Protein AF-A0AA88KWZ3-F1 (afdb_monomer)

Nearest PDB structures (foldseek):
  8c81-assembly1_E  TM=8.455E-01  e=2.747E-11  Saccharomyces cerevisiae
  3lwt-assembly1_X  TM=7.910E-01  e=3.258E-10  Saccharomyces cerevisiae
  7k1w-assembly1_F  TM=7.569E-01  e=7.788E-08  Homo sapiens
  4zda-assembly1_B  TM=4.719E-01  e=5.565E-01  Mycolicibacterium smegmatis
  5z16-assembly1_A  TM=4.831E-01  e=1.807E+00  Acinetobacter baumannii

pLDDT: mean 83.05, std 15.98, range [25.23, 94.69]

Sequence (165 aa):
MTAKQLQVISIKVCSVERNSFNGAVISRRSRYNAGTRFYTRGINLDGHVANFVETEQIVEYDGQKTAFVQTRGSIPIFWNQLPNLKYKPSVVIDSFKEHILALTKHFEEQVLQYGQQVLLNLVDQKGSEGRLASHYKTLIQTYNNDLLRLYCLPMAALYIFFQLH

Structure (mmCIF, N/CA/C/O backbone):
data_AF-A0AA88KWZ3-F1
#
_entry.id   AF-A0AA88KWZ3-F1
#
loop_
_atom_site.group_PDB
_atom_site.id
_atom_site.type_symbol
_atom_site.label_atom_id
_atom_site.label_alt_id
_atom_site.label_comp_id
_atom_site.label_asym_id
_atom_site.label_entity_id
_atom_site.label_seq_id
_atom_site.pdbx_PDB_ins_code
_atom_site.Cartn_x
_atom_site.Cartn_y
_atom_site.Cartn_z
_atom_site.occupancy
_atom_site.B_iso_or_equiv
_atom_site.auth_seq_id
_atom_site.auth_comp_id
_atom_site.auth_asym_id
_atom_site.auth_atom_id
_atom_site.pdbx_PDB_model_num
ATOM 1 N N . MET A 1 1 ? -14.373 14.913 -5.568 1.00 42.06 1 MET A N 1
ATOM 2 C CA . MET A 1 1 ? -14.396 13.466 -5.892 1.00 42.06 1 MET A CA 1
ATOM 3 C C . MET A 1 1 ? -13.326 12.787 -5.053 1.00 42.06 1 MET A C 1
ATOM 5 O O . MET A 1 1 ? -12.201 13.258 -5.069 1.00 42.06 1 MET A O 1
ATOM 9 N N . THR A 1 2 ? -13.662 11.769 -4.262 1.00 52.53 2 THR A N 1
ATOM 10 C CA . THR A 1 2 ? -12.717 11.139 -3.323 1.00 52.53 2 THR A CA 1
ATOM 11 C C . THR A 1 2 ? -11.652 10.311 -4.058 1.00 52.53 2 THR A C 1
ATOM 13 O O . THR A 1 2 ? -11.962 9.560 -4.984 1.00 52.53 2 THR A O 1
ATOM 16 N N . ALA A 1 3 ? -10.389 10.440 -3.637 1.00 73.62 3 ALA A N 1
ATOM 17 C CA . ALA A 1 3 ? -9.219 9.751 -4.206 1.00 73.62 3 ALA A CA 1
ATOM 18 C C . ALA A 1 3 ? -9.273 8.209 -4.108 1.00 73.62 3 ALA A C 1
ATOM 20 O O . ALA A 1 3 ? -8.603 7.494 -4.858 1.00 73.62 3 ALA A O 1
ATOM 21 N N . LYS A 1 4 ? -10.081 7.682 -3.182 1.00 78.69 4 LYS A N 1
ATOM 22 C CA . LYS A 1 4 ? -10.184 6.256 -2.858 1.00 78.69 4 LYS A CA 1
ATOM 23 C C . LYS A 1 4 ? -11.609 5.756 -3.107 1.00 78.69 4 LYS A C 1
ATOM 25 O O . LYS A 1 4 ? -12.583 6.438 -2.790 1.00 78.69 4 LYS A O 1
ATOM 30 N N . GLN A 1 5 ? -11.720 4.559 -3.672 1.00 83.12 5 GLN A N 1
ATOM 31 C CA . GLN A 1 5 ? -12.973 3.844 -3.889 1.00 83.12 5 GLN A CA 1
ATOM 32 C C . GLN A 1 5 ? -13.155 2.782 -2.803 1.00 83.12 5 GLN A C 1
ATOM 34 O O . GLN A 1 5 ? -12.237 2.016 -2.503 1.00 83.12 5 GLN A O 1
ATOM 39 N N . LEU A 1 6 ? -14.352 2.724 -2.223 1.00 83.56 6 LEU A N 1
ATOM 40 C CA . LEU A 1 6 ? -14.724 1.685 -1.272 1.00 83.56 6 LEU A CA 1
ATOM 41 C C . LEU A 1 6 ? -14.748 0.317 -1.962 1.00 83.56 6 LEU A C 1
ATOM 43 O O . LEU A 1 6 ? -15.369 0.178 -3.015 1.00 83.56 6 LEU A O 1
ATOM 47 N N . GLN A 1 7 ? -14.083 -0.676 -1.371 1.00 79.00 7 GLN A N 1
ATOM 48 C CA . GLN A 1 7 ? -14.039 -2.030 -1.921 1.00 79.00 7 GLN A CA 1
ATOM 49 C C . GLN A 1 7 ? -14.822 -3.023 -1.061 1.00 79.00 7 GLN A C 1
ATOM 51 O O . GLN A 1 7 ? -15.619 -3.787 -1.595 1.00 79.00 7 GLN A O 1
ATOM 56 N N . VAL A 1 8 ? -14.602 -3.018 0.256 1.00 82.69 8 VAL A N 1
ATOM 57 C CA . VAL A 1 8 ? -15.269 -3.929 1.196 1.00 82.69 8 VAL A CA 1
ATOM 58 C C . VAL A 1 8 ? -15.604 -3.174 2.474 1.00 82.69 8 VAL A C 1
ATOM 60 O O . VAL A 1 8 ? -14.777 -2.418 2.981 1.00 82.69 8 VAL A O 1
ATOM 63 N N . ILE A 1 9 ? -16.803 -3.415 2.997 1.00 89.12 9 ILE A N 1
ATOM 64 C CA . ILE A 1 9 ? -17.187 -3.089 4.369 1.00 89.12 9 ILE A CA 1
ATOM 65 C C . ILE A 1 9 ? -17.780 -4.355 4.976 1.00 89.12 9 ILE A C 1
ATOM 67 O O . ILE A 1 9 ? -18.665 -4.971 4.385 1.00 89.12 9 ILE A O 1
ATOM 71 N N . SER A 1 10 ? -17.317 -4.724 6.162 1.00 90.50 10 SER A N 1
ATOM 72 C CA . SER A 1 10 ? -17.959 -5.735 6.996 1.00 90.50 10 SER A CA 1
ATOM 73 C C . SER A 1 10 ? -18.093 -5.179 8.400 1.00 90.50 10 SER A C 1
ATOM 75 O O . SER A 1 10 ? -17.083 -4.852 9.011 1.00 90.50 10 SER A O 1
ATOM 77 N N . ILE A 1 11 ? -19.317 -5.113 8.915 1.00 91.88 11 ILE A N 1
ATOM 78 C CA . ILE A 1 11 ? -19.613 -4.724 10.296 1.00 91.88 11 ILE A CA 1
ATOM 79 C C . ILE A 1 11 ? -20.248 -5.934 10.968 1.00 91.88 11 ILE A C 1
ATOM 81 O O . ILE A 1 11 ? -21.177 -6.529 10.419 1.00 91.88 11 ILE A O 1
ATOM 85 N N . LYS A 1 12 ? -19.722 -6.332 12.121 1.00 91.75 12 LYS A N 1
ATOM 86 C CA . LYS A 1 12 ? -20.214 -7.471 12.891 1.00 91.75 12 LYS A CA 1
ATOM 87 C C . LYS A 1 12 ? -20.173 -7.156 14.375 1.00 91.75 12 LYS A C 1
ATOM 89 O O . LYS A 1 12 ? -19.210 -6.574 14.862 1.00 91.75 12 LYS A O 1
ATOM 94 N N . VAL A 1 13 ? -21.197 -7.606 15.088 1.00 91.00 13 VAL A N 1
ATOM 95 C CA . VAL A 1 13 ? -21.122 -7.727 16.542 1.00 91.00 13 VAL A CA 1
ATOM 96 C C . VAL A 1 13 ? -20.298 -8.972 16.841 1.00 91.00 13 VAL A C 1
ATOM 98 O O . VAL A 1 13 ? -20.593 -10.057 16.337 1.00 91.00 13 VAL A O 1
ATOM 101 N N . CYS A 1 14 ? -19.247 -8.799 17.625 1.00 89.94 14 CYS A N 1
ATOM 102 C CA . CYS A 1 14 ? -18.334 -9.848 18.039 1.00 89.94 14 CYS A CA 1
ATOM 103 C C . CYS A 1 14 ? -18.379 -9.965 19.562 1.00 89.94 14 CYS A C 1
ATOM 105 O O . CYS A 1 14 ? -18.641 -8.994 20.267 1.00 89.94 14 CYS A O 1
ATOM 107 N N . SER A 1 15 ? -18.103 -11.156 20.076 1.00 90.81 15 SER A N 1
ATOM 108 C CA . SER A 1 15 ? -18.012 -11.404 21.512 1.00 90.81 15 SER A CA 1
ATOM 109 C C . SER A 1 15 ? -16.675 -12.052 21.829 1.00 90.81 15 SER A C 1
ATOM 111 O O . SER A 1 15 ? -16.329 -13.069 21.226 1.00 90.81 15 SER A O 1
ATOM 113 N N . VAL A 1 16 ? -15.942 -11.483 22.779 1.00 91.12 16 VAL A N 1
ATOM 114 C CA . VAL A 1 16 ? -14.757 -12.105 23.375 1.00 91.12 16 VAL A CA 1
ATOM 115 C C . VAL A 1 16 ? -15.063 -12.302 24.851 1.00 91.12 16 VAL A C 1
ATOM 117 O O . VAL A 1 16 ? -15.393 -11.354 25.561 1.00 91.12 16 VAL A O 1
ATOM 120 N N . GLU A 1 17 ? -15.006 -13.557 25.294 1.00 89.44 17 GLU A N 1
ATOM 121 C CA . GLU A 1 17 ? -15.419 -13.974 26.637 1.00 89.44 17 GLU A CA 1
ATOM 122 C C . GLU A 1 17 ? -16.859 -13.540 26.970 1.00 89.44 17 GLU A C 1
ATOM 124 O O . GLU A 1 17 ? -17.807 -14.080 26.401 1.00 89.44 17 GLU A O 1
ATOM 129 N N . ARG A 1 18 ? -17.038 -12.584 27.893 1.00 87.88 18 ARG A N 1
ATOM 130 C CA . ARG A 1 18 ? -18.347 -12.050 28.313 1.00 87.88 18 ARG A CA 1
ATOM 131 C C . ARG A 1 18 ? -18.659 -10.669 27.734 1.00 87.88 18 ARG A C 1
ATOM 133 O O . ARG A 1 18 ? -19.721 -10.126 28.018 1.00 87.88 18 ARG A O 1
ATOM 140 N N . ASN A 1 19 ? -17.759 -10.119 26.925 1.00 90.62 19 ASN A N 1
ATOM 141 C CA . ASN A 1 19 ? -17.846 -8.754 26.429 1.00 90.62 19 ASN A CA 1
ATOM 142 C C . ASN A 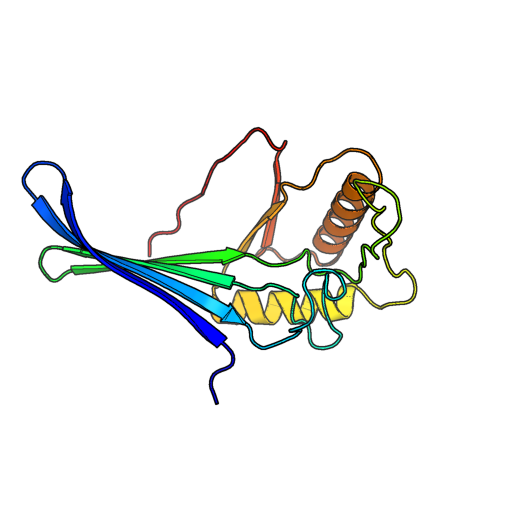1 19 ? -18.225 -8.756 24.947 1.00 90.62 19 ASN A C 1
ATOM 144 O O . ASN A 1 19 ? -17.533 -9.352 24.116 1.00 90.62 19 ASN A O 1
ATOM 148 N N . SER A 1 20 ? -19.325 -8.083 24.609 1.00 92.25 20 SER A N 1
ATOM 149 C CA . SER A 1 20 ? -19.744 -7.847 23.226 1.00 92.25 20 SER A CA 1
ATOM 150 C C . SER A 1 20 ? -19.243 -6.494 22.734 1.00 92.25 20 SER A C 1
ATOM 152 O O . SER A 1 20 ? -19.438 -5.489 23.414 1.00 92.25 20 SER A O 1
ATOM 154 N N . PHE A 1 21 ? -18.663 -6.454 21.540 1.00 94.06 21 PHE A N 1
ATOM 155 C CA . PHE A 1 21 ? -18.196 -5.237 20.881 1.00 94.06 21 PHE A CA 1
ATOM 156 C C . PHE A 1 21 ? -18.619 -5.218 19.411 1.00 94.06 21 PHE A C 1
ATOM 158 O O . PHE A 1 21 ? -18.839 -6.264 18.796 1.00 94.06 21 PHE A O 1
ATOM 165 N N . ASN A 1 22 ? -18.697 -4.030 18.823 1.00 93.81 22 ASN A N 1
ATOM 166 C CA . ASN A 1 22 ? -18.903 -3.880 17.388 1.00 93.81 22 ASN A CA 1
ATOM 167 C C . ASN A 1 22 ? -17.540 -3.827 16.701 1.00 93.81 22 ASN A C 1
ATOM 169 O O . ASN A 1 22 ? -16.723 -2.955 16.984 1.00 93.81 22 ASN A O 1
ATOM 173 N N . GLY A 1 23 ? -17.288 -4.765 15.795 1.00 94.62 23 GLY A N 1
ATOM 174 C CA . GLY A 1 23 ? -16.126 -4.758 14.920 1.00 94.62 23 GLY A CA 1
ATOM 175 C C . GLY A 1 23 ? -16.520 -4.333 13.512 1.00 94.62 23 GLY A C 1
ATOM 176 O O . GLY A 1 23 ? -17.486 -4.850 12.950 1.00 94.62 23 GLY A O 1
ATOM 177 N N . ALA A 1 24 ? -15.750 -3.439 12.906 1.00 93.56 24 ALA A N 1
ATOM 178 C CA . ALA A 1 24 ? -15.859 -3.125 11.492 1.00 93.56 24 ALA A CA 1
ATOM 179 C C . ALA A 1 24 ? -14.506 -3.269 10.794 1.00 93.56 24 ALA A C 1
ATOM 181 O O . ALA A 1 24 ? -13.466 -2.916 11.338 1.00 93.56 24 ALA A O 1
ATOM 182 N N . VAL A 1 25 ? -14.525 -3.777 9.567 1.00 94.38 25 VAL A N 1
ATOM 183 C CA . VAL A 1 25 ? -13.374 -3.794 8.664 1.00 94.38 25 VAL A CA 1
ATOM 184 C C . VAL A 1 25 ? -13.778 -3.061 7.398 1.00 94.38 25 VAL A C 1
ATOM 186 O O . VAL A 1 25 ? -14.745 -3.447 6.735 1.00 94.38 25 VAL A O 1
ATOM 189 N N . ILE A 1 26 ? -13.040 -2.008 7.066 1.00 93.62 26 ILE A N 1
ATOM 190 C CA . ILE A 1 26 ? -13.262 -1.186 5.881 1.00 93.62 26 ILE A CA 1
ATOM 191 C C . ILE A 1 26 ? -11.999 -1.231 5.030 1.00 93.62 26 ILE A C 1
ATOM 193 O O . ILE A 1 26 ? -10.934 -0.825 5.479 1.00 93.62 26 ILE A O 1
ATOM 197 N N . SER A 1 27 ? -12.115 -1.671 3.779 1.00 92.38 27 SER A N 1
ATOM 198 C CA . SER A 1 27 ? -11.016 -1.625 2.812 1.00 92.38 27 SER A CA 1
ATOM 199 C C . SER A 1 27 ? -11.339 -0.661 1.675 1.00 92.38 27 SER A C 1
ATOM 201 O O . SER A 1 27 ? -12.376 -0.768 1.008 1.00 92.38 27 SER A O 1
ATOM 203 N N . ARG A 1 28 ? -10.421 0.274 1.430 1.00 92.38 28 ARG A N 1
ATOM 204 C CA . ARG A 1 28 ? -10.509 1.323 0.411 1.00 92.38 28 ARG A CA 1
ATOM 205 C C . ARG A 1 28 ? -9.343 1.187 -0.558 1.00 92.38 28 ARG A C 1
ATOM 207 O O . ARG A 1 28 ? -8.187 1.171 -0.147 1.00 92.38 28 ARG A O 1
ATOM 214 N N . ARG A 1 29 ? -9.633 1.114 -1.853 1.00 89.81 29 ARG A N 1
ATOM 215 C CA . ARG A 1 29 ? -8.630 1.014 -2.918 1.00 89.81 29 ARG A CA 1
ATOM 216 C C . ARG A 1 29 ? -8.411 2.377 -3.566 1.00 89.81 29 ARG A C 1
ATOM 218 O O . ARG A 1 29 ? -9.372 3.072 -3.889 1.00 89.81 29 ARG A O 1
ATOM 225 N N . SER A 1 30 ? -7.157 2.756 -3.792 1.00 88.38 30 SER A N 1
ATOM 226 C CA . SER A 1 30 ? -6.831 3.980 -4.530 1.00 88.38 30 SER A CA 1
ATOM 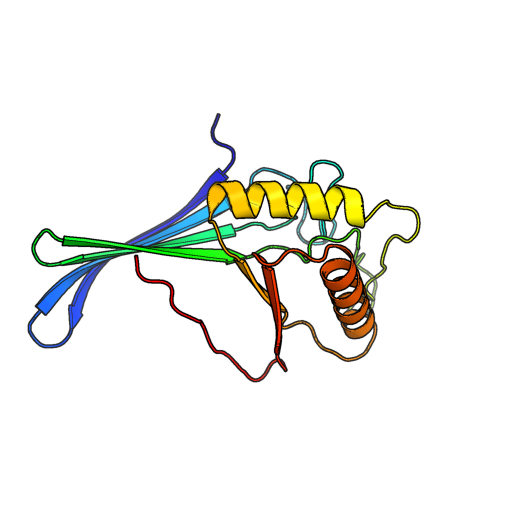227 C C . SER A 1 30 ? -7.328 3.908 -5.974 1.00 88.38 30 SER A C 1
ATOM 229 O O . SER A 1 30 ? -7.248 2.862 -6.629 1.00 88.38 30 SER A O 1
ATOM 231 N N . ARG A 1 31 ? -7.839 5.038 -6.474 1.00 86.31 31 ARG A N 1
ATOM 232 C CA . ARG A 1 31 ? -8.187 5.220 -7.890 1.00 86.31 31 ARG A CA 1
ATOM 233 C C . ARG A 1 31 ? -6.997 5.703 -8.719 1.00 86.31 31 ARG A C 1
ATOM 235 O O . ARG A 1 31 ? -7.045 5.617 -9.944 1.00 86.31 31 ARG A O 1
ATOM 242 N N . TYR A 1 32 ? -5.950 6.203 -8.067 1.00 85.19 32 TYR A N 1
ATOM 243 C CA . TYR A 1 32 ? -4.733 6.645 -8.733 1.00 85.19 32 TYR A CA 1
ATOM 244 C C . TYR A 1 32 ? -3.886 5.462 -9.190 1.00 85.19 32 TYR A C 1
ATOM 246 O O . TYR A 1 32 ? -3.912 4.393 -8.578 1.00 85.19 32 TYR A O 1
ATOM 254 N N . ASN A 1 33 ? -3.152 5.666 -10.290 1.00 80.00 33 ASN A N 1
ATOM 255 C CA . ASN A 1 33 ? -2.332 4.641 -10.939 1.00 80.00 33 ASN A CA 1
ATOM 256 C C . ASN A 1 33 ? -3.094 3.308 -11.127 1.00 80.00 33 ASN A C 1
ATOM 258 O O . ASN A 1 33 ? -2.570 2.211 -10.915 1.00 80.00 33 ASN A O 1
ATOM 262 N N . ALA A 1 34 ? -4.385 3.418 -11.461 1.00 71.25 34 ALA A N 1
ATOM 263 C CA . ALA A 1 34 ? -5.239 2.282 -11.743 1.00 71.25 34 ALA A CA 1
ATOM 264 C C . ALA A 1 34 ? -4.984 1.792 -13.171 1.00 71.25 34 ALA A C 1
ATOM 266 O O . ALA A 1 34 ? -5.059 2.551 -14.132 1.00 71.25 34 ALA A O 1
ATOM 267 N N . GLY A 1 35 ? -4.747 0.495 -13.308 1.00 67.25 35 GLY A N 1
ATOM 268 C CA . GLY A 1 35 ? -4.735 -0.177 -14.595 1.00 67.25 35 GLY A CA 1
ATOM 269 C C . GLY A 1 35 ? -4.849 -1.681 -14.414 1.00 67.25 35 GLY A C 1
ATOM 270 O O . GLY A 1 35 ? -5.162 -2.176 -13.325 1.00 67.25 35 GLY A O 1
ATOM 271 N N . THR A 1 36 ? -4.690 -2.424 -15.501 1.00 66.00 36 THR A N 1
ATOM 272 C CA . THR A 1 36 ? -4.915 -3.869 -15.490 1.00 66.00 36 THR A CA 1
ATOM 273 C C . THR A 1 36 ? -3.843 -4.571 -14.649 1.00 66.00 36 THR A C 1
ATOM 275 O O . THR A 1 36 ? -2.668 -4.204 -14.657 1.00 66.00 36 THR A O 1
ATOM 278 N N . ARG A 1 37 ? -4.253 -5.617 -13.913 1.00 57.91 37 ARG A N 1
ATOM 279 C CA . ARG A 1 37 ? -3.438 -6.355 -12.919 1.00 57.91 37 ARG A CA 1
ATOM 280 C C . ARG A 1 37 ? -2.061 -6.807 -13.433 1.00 57.91 37 ARG A C 1
ATOM 282 O O . ARG A 1 37 ? -1.143 -6.997 -12.636 1.00 57.91 37 ARG A O 1
ATOM 289 N N . PHE A 1 38 ? -1.930 -6.997 -14.746 1.00 60.56 38 PHE A N 1
ATOM 290 C CA . PHE A 1 38 ? -0.704 -7.451 -15.407 1.00 60.56 38 PHE A CA 1
ATOM 291 C C . PHE A 1 38 ? 0.152 -6.329 -16.008 1.00 60.56 38 PHE A C 1
ATOM 293 O O . PHE A 1 38 ? 1.312 -6.578 -16.315 1.00 60.56 38 PHE A O 1
ATOM 300 N N . TYR A 1 39 ? -0.378 -5.113 -16.149 1.00 66.38 39 TYR A N 1
ATOM 301 C CA . TYR A 1 39 ? 0.303 -4.020 -16.852 1.00 66.38 39 TYR A CA 1
ATOM 302 C C . TYR A 1 39 ? 0.687 -2.859 -15.938 1.00 66.38 39 TYR A C 1
ATOM 304 O O . TYR A 1 39 ? 1.634 -2.141 -16.243 1.00 66.38 39 TYR A O 1
ATOM 312 N N . THR A 1 40 ? 0.008 -2.695 -14.802 1.00 76.62 40 THR A N 1
ATOM 313 C CA . THR A 1 40 ? 0.261 -1.571 -13.894 1.00 76.62 40 THR A CA 1
ATOM 314 C C . THR A 1 40 ? 0.868 -2.071 -12.591 1.00 76.62 40 THR A C 1
ATOM 316 O O . THR A 1 40 ? 0.200 -2.688 -11.756 1.00 76.62 40 THR A O 1
ATOM 319 N N . ARG A 1 41 ? 2.173 -1.830 -12.444 1.00 86.50 41 ARG A N 1
ATOM 320 C CA . ARG A 1 41 ? 2.975 -2.112 -11.250 1.00 86.50 41 ARG A CA 1
ATOM 321 C C . ARG A 1 41 ? 3.902 -0.938 -10.970 1.00 86.50 41 ARG A C 1
ATOM 323 O O . ARG A 1 41 ? 4.129 -0.102 -11.838 1.00 86.50 41 ARG A O 1
ATOM 330 N N . GLY A 1 42 ? 4.414 -0.894 -9.747 1.00 88.19 42 GLY A N 1
ATOM 331 C CA . GLY A 1 42 ? 5.318 0.165 -9.328 1.00 88.19 42 GLY A CA 1
ATOM 332 C C . GLY A 1 42 ? 4.620 1.499 -9.091 1.00 88.19 42 GLY A C 1
ATOM 333 O O . GLY A 1 42 ? 3.427 1.552 -8.778 1.00 88.19 42 GLY A O 1
ATOM 334 N N . ILE A 1 43 ? 5.405 2.562 -9.211 1.00 90.94 43 ILE A N 1
ATOM 335 C CA . ILE A 1 43 ? 5.015 3.952 -8.975 1.00 90.94 43 ILE A CA 1
ATOM 336 C C . ILE A 1 43 ? 4.805 4.706 -10.295 1.00 90.94 43 ILE A C 1
ATOM 338 O O . ILE A 1 43 ? 5.394 4.348 -11.315 1.00 90.94 43 ILE A O 1
ATOM 342 N N . ASN A 1 44 ? 3.957 5.736 -10.292 1.00 91.25 44 ASN A N 1
ATOM 343 C CA . ASN A 1 44 ? 3.857 6.694 -11.396 1.00 91.25 44 ASN A CA 1
ATOM 344 C C . ASN A 1 44 ? 4.681 7.972 -11.108 1.00 91.25 44 ASN A C 1
ATOM 346 O O . ASN A 1 44 ? 5.286 8.115 -10.050 1.00 91.25 44 ASN A O 1
ATOM 350 N N . LEU A 1 45 ? 4.705 8.918 -12.051 1.00 91.50 45 LEU A N 1
ATOM 351 C CA . LEU A 1 45 ? 5.464 10.177 -11.917 1.00 91.50 45 LEU A CA 1
ATOM 352 C C . LEU A 1 45 ? 4.931 11.115 -10.814 1.00 91.50 45 LEU A C 1
ATOM 354 O O . LEU A 1 45 ? 5.657 11.992 -10.331 1.00 91.50 45 LEU A O 1
ATOM 358 N N . ASP A 1 46 ? 3.679 10.915 -10.406 1.00 91.31 46 ASP A N 1
ATOM 359 C CA . ASP A 1 46 ? 3.008 11.702 -9.368 1.00 91.31 46 ASP A CA 1
ATOM 360 C C . ASP A 1 46 ? 3.260 11.156 -7.955 1.00 91.31 46 ASP A C 1
ATOM 362 O O . ASP A 1 46 ? 2.912 11.811 -6.982 1.00 91.31 46 ASP A O 1
ATOM 366 N N . GLY A 1 47 ? 3.894 9.985 -7.820 1.00 91.38 47 GLY A N 1
ATOM 367 C CA . GLY A 1 47 ? 4.156 9.350 -6.523 1.00 91.38 47 GLY A CA 1
ATOM 368 C C . GLY A 1 47 ? 3.098 8.323 -6.091 1.00 91.38 47 GLY A C 1
ATOM 369 O O . GLY A 1 47 ? 3.169 7.754 -5.001 1.00 91.38 47 GLY A O 1
ATOM 370 N N . HIS A 1 48 ? 2.115 8.026 -6.940 1.00 92.06 48 HIS A N 1
ATOM 371 C CA . HIS A 1 48 ? 1.057 7.068 -6.639 1.00 92.06 48 HIS A CA 1
ATOM 372 C C . HIS A 1 48 ? 1.446 5.646 -7.057 1.00 92.06 48 HIS A C 1
ATOM 374 O O . HIS A 1 48 ? 1.733 5.357 -8.225 1.00 92.06 48 HIS A O 1
ATOM 380 N N . VAL A 1 49 ? 1.408 4.718 -6.100 1.00 91.31 49 VAL A N 1
ATOM 381 C CA . VAL A 1 49 ? 1.702 3.303 -6.353 1.00 91.31 49 VAL A CA 1
ATOM 382 C C . VAL A 1 49 ? 0.482 2.543 -6.854 1.00 91.31 49 VAL A C 1
ATOM 384 O O . VAL A 1 49 ? -0.649 2.754 -6.413 1.00 91.31 49 VAL A O 1
ATOM 387 N N . ALA A 1 50 ? 0.722 1.599 -7.758 1.00 88.25 50 ALA A N 1
ATOM 388 C CA . ALA A 1 50 ? -0.309 0.704 -8.249 1.00 88.25 50 ALA A CA 1
ATOM 389 C C . ALA A 1 50 ? -0.829 -0.212 -7.128 1.00 88.25 50 ALA A C 1
ATOM 391 O O . ALA A 1 50 ? -0.074 -0.637 -6.246 1.00 88.25 50 ALA A O 1
ATOM 392 N N . ASN A 1 51 ? -2.104 -0.599 -7.208 1.00 85.44 51 ASN A N 1
ATOM 393 C CA . ASN A 1 51 ? -2.759 -1.508 -6.257 1.00 85.44 51 ASN A CA 1
ATOM 394 C C . ASN A 1 51 ? -2.696 -1.039 -4.789 1.00 85.44 51 ASN A C 1
ATOM 396 O O . ASN A 1 51 ? -2.672 -1.878 -3.889 1.00 85.44 51 ASN A O 1
ATOM 400 N N . PHE A 1 52 ? -2.666 0.276 -4.548 1.00 89.50 52 PHE A N 1
ATOM 401 C CA . PHE A 1 52 ? -2.726 0.818 -3.194 1.00 89.50 52 PHE A CA 1
ATOM 402 C C . PHE A 1 52 ? -4.093 0.543 -2.556 1.00 89.50 52 PHE A C 1
ATOM 404 O O . PHE A 1 52 ? -5.137 0.882 -3.122 1.00 89.50 52 PHE A O 1
ATOM 411 N N . VAL A 1 53 ? -4.079 -0.065 -1.377 1.00 89.88 53 VAL A N 1
ATOM 412 C CA . VAL A 1 53 ? -5.243 -0.381 -0.556 1.00 89.88 53 VAL A CA 1
ATOM 413 C C . VAL A 1 53 ? -4.938 0.008 0.880 1.00 89.88 53 VAL A C 1
ATOM 415 O O . VAL A 1 53 ? -3.887 -0.316 1.421 1.00 89.88 53 VAL A O 1
ATOM 418 N N . GLU A 1 54 ? -5.900 0.664 1.497 1.00 91.19 54 GLU A N 1
ATOM 419 C CA . GLU A 1 54 ? -5.931 0.959 2.918 1.00 91.19 54 GLU A CA 1
ATOM 420 C C . GLU A 1 54 ? -7.011 0.088 3.554 1.00 91.19 54 GLU A C 1
ATOM 422 O O . GLU A 1 54 ? -8.130 0.021 3.043 1.00 91.19 54 GLU A O 1
ATOM 427 N N . THR A 1 55 ? -6.674 -0.608 4.632 1.00 91.56 55 THR A N 1
ATOM 428 C CA . THR A 1 55 ? -7.625 -1.382 5.430 1.00 91.56 55 THR A CA 1
ATOM 429 C C . THR A 1 55 ? -7.649 -0.829 6.837 1.00 91.56 55 THR A C 1
ATOM 431 O O . THR A 1 55 ? -6.615 -0.729 7.486 1.00 91.56 55 THR A O 1
ATOM 434 N N . GLU A 1 56 ? -8.837 -0.471 7.287 1.00 92.31 56 GLU A N 1
ATOM 435 C CA . GLU A 1 56 ? -9.110 0.079 8.600 1.00 92.31 56 GLU A CA 1
ATOM 436 C C . GLU A 1 56 ? -9.946 -0.923 9.392 1.00 92.31 56 GLU A C 1
ATOM 438 O O . GLU A 1 56 ? -10.975 -1.408 8.916 1.00 92.31 56 GLU A O 1
ATOM 443 N N . GLN A 1 57 ? -9.481 -1.251 10.590 1.00 93.00 57 GLN A N 1
ATOM 444 C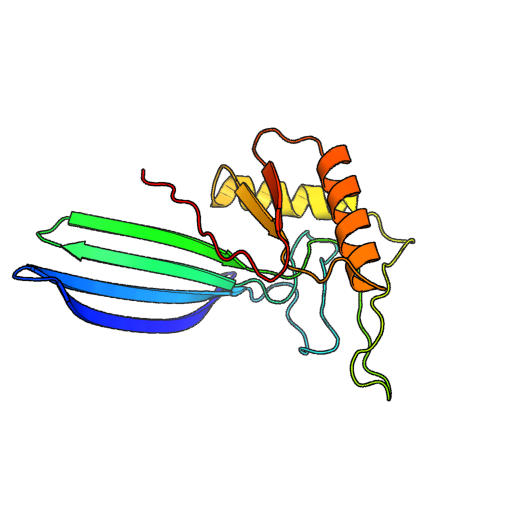 CA . GLN A 1 57 ? -10.175 -2.081 11.562 1.00 93.00 57 GLN A CA 1
ATOM 445 C C . GLN A 1 57 ? -10.666 -1.176 12.683 1.00 93.00 57 GLN A C 1
ATOM 447 O O . GLN A 1 57 ? -9.857 -0.534 13.340 1.00 93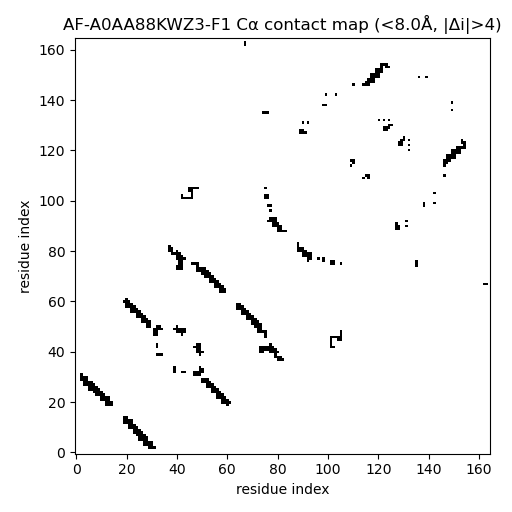.00 57 GLN A O 1
ATOM 452 N N . ILE A 1 58 ? -11.975 -1.117 12.889 1.00 93.44 58 ILE A N 1
ATOM 453 C CA . ILE A 1 58 ? -12.607 -0.287 13.912 1.00 93.44 58 ILE A CA 1
ATOM 454 C C . ILE A 1 58 ? -13.205 -1.216 14.959 1.00 93.44 58 ILE A C 1
ATOM 456 O O . ILE A 1 58 ? -13.906 -2.170 14.615 1.00 93.44 58 ILE A O 1
ATOM 460 N N . VAL A 1 59 ? -12.940 -0.929 16.227 1.00 94.38 59 VAL A N 1
ATOM 461 C CA . VAL A 1 59 ? -13.546 -1.616 17.365 1.00 94.38 59 VAL A CA 1
ATOM 462 C C . VAL A 1 59 ? -14.269 -0.580 18.209 1.00 94.38 59 VAL A C 1
ATOM 464 O O . VAL A 1 59 ? -13.684 0.420 18.618 1.00 94.38 59 VAL A O 1
ATOM 467 N N . GLU A 1 60 ? -15.550 -0.821 18.461 1.00 94.12 60 GLU A N 1
ATOM 468 C CA . GLU A 1 60 ? -16.362 -0.036 19.382 1.00 94.12 60 GLU A CA 1
ATOM 469 C C . GLU A 1 60 ? -16.813 -0.922 20.541 1.00 94.12 60 GLU A C 1
ATOM 471 O O . GLU A 1 60 ? -17.511 -1.921 20.346 1.00 94.12 60 GLU A O 1
ATOM 476 N N . TYR A 1 61 ? -16.410 -0.545 21.748 1.00 93.25 61 TYR A N 1
ATOM 477 C CA . TYR A 1 61 ? -16.744 -1.241 22.980 1.00 93.25 61 TYR A CA 1
ATOM 478 C C . TYR A 1 61 ? -17.032 -0.219 24.076 1.00 93.25 61 TYR A C 1
ATOM 480 O O . TYR A 1 61 ? -16.225 0.676 24.309 1.00 93.25 61 TYR A O 1
ATOM 488 N N . ASP A 1 62 ? -18.185 -0.352 24.735 1.00 90.31 62 ASP A N 1
ATOM 489 C CA . ASP A 1 62 ? -18.582 0.486 25.876 1.00 90.31 62 ASP A CA 1
ATOM 490 C C . ASP A 1 62 ? -18.473 2.006 25.608 1.00 90.31 62 ASP A C 1
ATOM 492 O O . ASP A 1 62 ? -17.890 2.775 26.369 1.00 90.31 62 ASP A O 1
ATOM 496 N N . GLY A 1 63 ? -18.957 2.441 24.438 1.00 89.19 63 GLY A N 1
ATOM 497 C CA . GLY A 1 63 ? -18.899 3.840 23.990 1.00 89.19 63 GLY A CA 1
ATOM 498 C C . GLY A 1 63 ? -17.513 4.332 23.550 1.00 89.19 63 GLY A C 1
ATOM 499 O O . GLY A 1 63 ? -17.414 5.410 22.961 1.00 89.19 63 GLY A O 1
ATOM 500 N N . GLN A 1 64 ?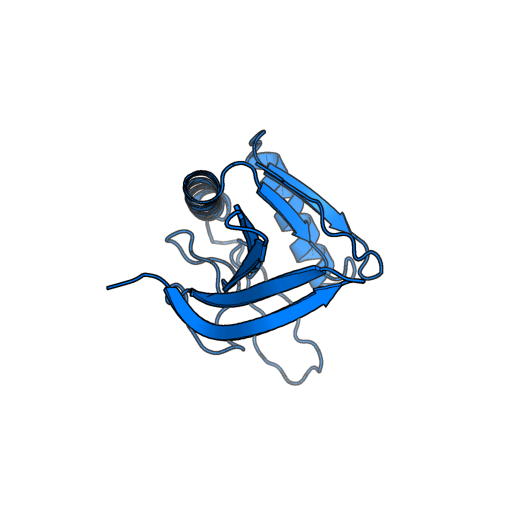 -16.452 3.551 23.766 1.00 92.25 64 GLN A N 1
ATOM 501 C CA . GLN A 1 64 ? -15.105 3.843 23.282 1.00 92.25 64 GLN A CA 1
ATOM 502 C C . GLN A 1 64 ? -14.910 3.288 21.872 1.00 92.25 64 GLN A C 1
ATOM 504 O O . GLN A 1 64 ? -15.380 2.197 21.550 1.00 92.25 64 GLN A O 1
ATOM 509 N N . LYS A 1 65 ? -14.196 4.039 21.031 1.00 93.62 65 LYS A N 1
ATOM 510 C CA . LYS A 1 65 ? -13.897 3.672 19.642 1.00 93.62 65 LYS A CA 1
ATOM 511 C C . LYS A 1 65 ? -12.403 3.730 19.405 1.00 93.62 65 LYS A C 1
ATOM 513 O O . LYS A 1 65 ? -11.775 4.740 19.705 1.00 93.62 65 LYS A O 1
ATOM 518 N N . THR A 1 66 ? -11.860 2.677 18.817 1.00 93.75 66 THR A N 1
ATOM 519 C CA . THR A 1 66 ? -10.476 2.631 18.348 1.00 93.75 66 THR A CA 1
ATOM 520 C C . THR A 1 66 ? -10.451 2.214 16.886 1.00 93.75 66 THR A C 1
ATOM 522 O O . THR A 1 66 ? -11.324 1.477 16.420 1.00 93.75 66 THR A O 1
ATOM 525 N N . ALA A 1 67 ? -9.467 2.716 16.146 1.00 91.62 67 ALA A N 1
ATOM 526 C CA . ALA A 1 67 ? -9.268 2.379 14.747 1.00 91.62 67 ALA A CA 1
ATOM 527 C C . ALA A 1 67 ? -7.798 2.039 14.501 1.00 91.62 67 ALA A C 1
ATOM 529 O O . ALA A 1 67 ? -6.901 2.698 15.020 1.00 91.62 67 ALA A O 1
ATOM 530 N N . PHE A 1 68 ? -7.557 1.012 13.698 1.00 91.06 68 PHE A N 1
ATOM 531 C CA . PHE A 1 68 ? -6.229 0.587 13.287 1.00 91.06 68 PHE A CA 1
ATOM 532 C C . PHE A 1 68 ? -6.162 0.528 11.766 1.00 91.06 68 PHE A C 1
ATOM 534 O O . PHE A 1 68 ? -6.948 -0.174 11.128 1.00 91.06 68 PHE A O 1
ATOM 541 N N . VAL A 1 69 ? -5.224 1.272 11.183 1.00 91.19 69 VAL A N 1
ATOM 542 C CA . VAL A 1 69 ? -5.082 1.406 9.732 1.00 91.19 69 VAL A CA 1
ATOM 543 C C . VAL A 1 69 ? -3.815 0.706 9.259 1.00 91.19 69 VAL A C 1
ATOM 545 O O . VAL A 1 69 ? -2.730 0.919 9.792 1.00 91.19 69 VAL A O 1
ATOM 548 N N . GLN A 1 70 ? -3.951 -0.101 8.210 1.00 92.06 70 GLN A N 1
ATOM 549 C CA . GLN A 1 70 ? -2.842 -0.726 7.497 1.00 92.06 70 GLN A CA 1
ATOM 550 C C . GLN A 1 70 ? -2.911 -0.378 6.014 1.00 92.06 70 GLN A C 1
ATOM 552 O O . GLN A 1 70 ? -3.963 -0.499 5.380 1.00 92.06 70 GLN A O 1
ATOM 557 N N . THR A 1 71 ? -1.776 0.003 5.438 1.00 91.69 71 THR A N 1
ATOM 558 C CA . THR A 1 71 ? -1.646 0.271 4.005 1.00 91.69 71 THR A CA 1
ATOM 559 C C . THR A 1 71 ? -0.884 -0.858 3.315 1.00 91.69 71 THR A C 1
ATOM 561 O O . THR A 1 71 ? 0.004 -1.502 3.875 1.00 91.69 71 THR A O 1
ATOM 564 N N . ARG A 1 72 ? -1.260 -1.140 2.069 1.00 91.31 72 ARG A N 1
ATOM 565 C CA . ARG A 1 72 ? -0.591 -2.096 1.186 1.00 91.31 72 ARG A CA 1
ATOM 566 C C . ARG A 1 72 ? -0.558 -1.516 -0.216 1.00 91.31 72 ARG A C 1
ATOM 568 O O . ARG A 1 72 ? -1.570 -1.029 -0.699 1.00 91.31 72 ARG A O 1
ATOM 575 N N . GLY A 1 73 ? 0.563 -1.646 -0.912 1.00 90.00 73 GLY A N 1
ATOM 576 C CA . GLY A 1 73 ? 0.690 -1.210 -2.300 1.00 90.00 73 GLY A CA 1
ATOM 577 C C . GLY A 1 73 ? 1.784 -1.961 -3.044 1.00 90.00 73 GLY A C 1
ATOM 578 O O . GLY A 1 73 ? 2.439 -2.848 -2.494 1.00 90.00 73 GLY A O 1
ATOM 579 N N . SER A 1 74 ? 1.966 -1.623 -4.319 1.00 90.56 74 SER A N 1
ATOM 580 C CA . SER A 1 74 ? 3.149 -2.050 -5.072 1.00 90.56 74 SER A CA 1
ATOM 581 C C . SER A 1 74 ? 4.406 -1.371 -4.521 1.00 90.56 74 SER A C 1
ATOM 583 O O . SER A 1 74 ? 4.322 -0.263 -3.998 1.00 90.56 74 SER A O 1
ATOM 585 N N . ILE A 1 75 ? 5.574 -2.005 -4.683 1.00 90.81 75 ILE A N 1
ATOM 586 C CA . ILE A 1 75 ? 6.860 -1.396 -4.304 1.00 90.81 75 ILE A CA 1
ATOM 587 C C . ILE A 1 75 ? 7.011 -0.050 -5.042 1.00 90.81 75 ILE A C 1
ATOM 589 O O . ILE A 1 75 ? 6.864 -0.059 -6.270 1.00 90.81 75 ILE A O 1
ATOM 593 N N . PRO A 1 76 ? 7.298 1.066 -4.338 1.00 92.12 76 PRO A N 1
ATOM 594 C CA . PRO A 1 76 ? 7.263 2.433 -4.872 1.00 92.12 76 PRO A CA 1
ATOM 595 C C . PRO A 1 76 ? 8.491 2.782 -5.730 1.00 92.12 76 PRO A C 1
ATOM 597 O O . PRO A 1 76 ? 9.189 3.756 -5.480 1.00 92.12 76 PRO A O 1
ATOM 600 N N . ILE A 1 77 ? 8.774 1.967 -6.745 1.00 91.06 77 ILE A N 1
ATOM 601 C CA . ILE A 1 77 ? 9.839 2.194 -7.734 1.00 91.06 77 ILE A CA 1
ATOM 602 C C . ILE A 1 77 ? 9.279 1.960 -9.141 1.00 91.06 77 ILE A C 1
ATOM 604 O O . ILE A 1 77 ? 8.202 1.374 -9.286 1.00 91.06 77 ILE A O 1
ATOM 608 N N . PHE A 1 78 ? 9.962 2.412 -10.192 1.00 92.44 78 PHE A N 1
ATOM 609 C CA . PHE A 1 78 ? 9.514 2.159 -11.565 1.00 92.44 78 PHE A CA 1
ATOM 610 C C . PHE A 1 78 ? 9.925 0.750 -11.998 1.00 92.44 78 PHE A C 1
ATOM 612 O O . PHE A 1 78 ? 11.090 0.478 -12.290 1.00 92.44 78 PHE A O 1
ATOM 619 N N . TRP A 1 79 ? 8.969 -0.175 -12.025 1.00 90.50 79 TRP A N 1
ATOM 620 C CA . TRP A 1 79 ? 9.209 -1.548 -12.459 1.00 90.50 79 TRP A CA 1
ATOM 621 C C . TRP A 1 79 ? 7.987 -2.138 -13.142 1.00 90.50 79 TRP A C 1
ATOM 623 O O . TRP A 1 79 ? 6.845 -1.781 -12.854 1.00 90.50 79 TRP A O 1
ATOM 633 N N . ASN A 1 80 ? 8.236 -3.098 -14.023 1.00 86.94 80 ASN A N 1
ATOM 634 C CA . ASN A 1 80 ? 7.196 -3.873 -14.666 1.00 86.94 80 ASN A CA 1
ATOM 635 C C . ASN A 1 80 ? 7.515 -5.371 -14.598 1.00 86.94 80 ASN A C 1
ATOM 637 O O . ASN A 1 80 ? 8.630 -5.812 -14.311 1.00 86.94 80 ASN A O 1
ATOM 641 N N . GLN A 1 81 ? 6.474 -6.165 -14.803 1.00 85.12 81 GLN A N 1
ATOM 642 C CA . GLN A 1 81 ? 6.564 -7.613 -14.908 1.00 85.12 81 GLN A CA 1
ATOM 643 C C . GLN A 1 81 ? 5.605 -8.024 -16.018 1.00 85.12 81 GLN A C 1
ATOM 645 O O . GLN A 1 81 ? 4.484 -8.462 -15.759 1.00 85.12 81 GLN A O 1
ATOM 650 N N . LEU A 1 82 ? 6.025 -7.764 -17.257 1.00 82.50 82 LEU A N 1
ATOM 651 C CA . LEU A 1 82 ? 5.187 -7.993 -18.426 1.00 82.50 82 LEU A CA 1
ATOM 652 C C . LEU A 1 82 ? 4.887 -9.491 -18.581 1.00 82.50 82 LEU A C 1
ATOM 654 O O . LEU A 1 82 ? 5.796 -10.313 -18.413 1.00 82.50 82 LEU A O 1
ATOM 658 N N . PRO A 1 83 ? 3.632 -9.862 -18.889 1.00 79.56 83 PRO A N 1
ATOM 659 C CA . PRO A 1 83 ? 3.261 -11.256 -19.076 1.00 79.56 83 PRO A CA 1
ATOM 660 C C . PRO A 1 83 ? 4.050 -11.868 -20.241 1.00 79.56 83 PRO A C 1
ATOM 662 O O . PRO A 1 83 ? 4.196 -11.261 -21.300 1.00 79.56 83 PRO A O 1
ATOM 665 N N . ASN A 1 84 ? 4.565 -13.078 -20.040 1.00 80.56 84 ASN A N 1
ATOM 666 C CA . ASN A 1 84 ? 5.226 -13.882 -21.066 1.00 80.56 84 ASN A CA 1
ATOM 667 C C . ASN A 1 84 ? 4.822 -15.359 -20.900 1.00 80.56 84 ASN A C 1
ATOM 669 O O . ASN A 1 84 ? 4.058 -15.693 -19.999 1.00 80.56 84 ASN A O 1
ATOM 673 N N . LEU A 1 85 ? 5.337 -16.251 -21.752 1.00 83.25 85 LEU A N 1
ATOM 674 C CA . LEU A 1 85 ? 5.031 -17.690 -21.691 1.00 83.25 85 LEU A CA 1
ATOM 675 C C . LEU A 1 85 ? 5.556 -18.391 -20.419 1.00 83.25 85 LEU A C 1
ATOM 677 O O . LEU A 1 85 ? 5.279 -19.570 -20.214 1.00 83.25 85 LEU A O 1
ATOM 681 N N . LYS A 1 86 ? 6.334 -17.710 -19.564 1.00 78.81 86 LYS A N 1
ATOM 682 C CA . LYS A 1 86 ? 6.849 -18.289 -18.319 1.00 78.81 86 LYS A CA 1
ATOM 683 C C . LYS A 1 86 ? 5.807 -18.163 -17.213 1.00 78.81 86 LYS A C 1
ATOM 685 O O . LYS A 1 86 ? 5.175 -17.126 -17.051 1.00 78.81 86 LYS A O 1
ATOM 690 N N . TYR A 1 87 ? 5.748 -19.184 -16.360 1.00 72.56 87 TYR A N 1
ATOM 691 C CA . TYR A 1 87 ? 4.902 -19.200 -15.163 1.00 72.56 87 TYR A CA 1
ATOM 692 C C . TYR A 1 87 ? 5.129 -17.986 -14.238 1.00 72.56 87 TYR A C 1
ATOM 694 O O . TYR A 1 87 ? 4.181 -17.422 -13.697 1.00 72.56 87 TYR A O 1
ATOM 702 N N . LYS A 1 88 ? 6.387 -17.549 -14.087 1.00 74.81 88 LYS A N 1
ATOM 703 C CA . LYS A 1 88 ? 6.767 -16.338 -13.344 1.00 74.81 88 LYS A CA 1
ATOM 704 C C . LYS A 1 88 ? 7.603 -15.431 -14.255 1.00 74.81 88 LYS A C 1
ATOM 706 O O . LYS A 1 88 ? 8.813 -15.650 -14.376 1.00 74.81 88 LYS A O 1
ATOM 711 N N . PRO A 1 89 ? 6.988 -14.437 -14.923 1.00 80.88 89 PRO A N 1
ATOM 712 C CA . PRO A 1 89 ? 7.722 -13.489 -15.751 1.00 80.88 89 PRO A CA 1
ATOM 713 C C . PRO A 1 89 ? 8.740 -12.719 -14.911 1.00 80.88 89 PRO A C 1
ATOM 715 O O . PRO A 1 89 ? 8.516 -12.470 -13.726 1.00 80.88 89 PRO A O 1
ATOM 718 N N . SER A 1 90 ? 9.871 -12.359 -15.506 1.00 83.38 90 SER A N 1
ATOM 719 C CA . SER A 1 90 ? 10.934 -11.659 -14.790 1.00 83.38 90 SER A CA 1
ATOM 720 C C . SER A 1 90 ? 10.554 -10.207 -14.520 1.00 83.38 90 SER A C 1
ATOM 722 O O . SER A 1 90 ? 9.924 -9.552 -15.347 1.00 83.38 90 SER A O 1
ATOM 724 N N . VAL A 1 91 ? 10.967 -9.713 -13.359 1.00 87.19 91 VAL A N 1
ATOM 725 C CA . VAL A 1 91 ? 10.847 -8.298 -13.005 1.00 87.19 91 VAL A CA 1
ATOM 726 C C . VAL A 1 91 ? 11.910 -7.496 -13.751 1.00 87.19 91 VAL A C 1
ATOM 728 O O . VAL A 1 91 ? 13.080 -7.889 -13.758 1.00 87.19 91 VAL A O 1
ATOM 731 N N . VAL A 1 92 ? 11.506 -6.371 -14.339 1.00 88.81 92 VAL A N 1
ATOM 732 C CA . VAL A 1 92 ? 12.394 -5.403 -14.989 1.00 88.81 92 VAL A CA 1
ATOM 733 C C . VA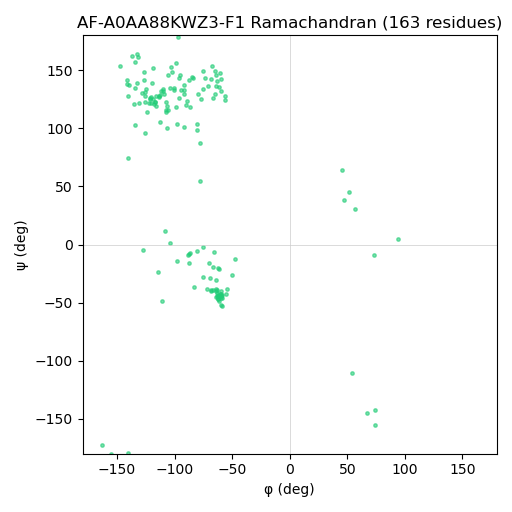L A 1 92 ? 12.225 -4.050 -14.303 1.00 88.81 92 VAL A C 1
ATOM 735 O O . VAL A 1 92 ? 11.108 -3.557 -14.151 1.00 88.81 92 VAL A O 1
ATOM 738 N N . ILE A 1 93 ? 13.341 -3.474 -13.860 1.00 90.31 93 ILE A N 1
ATOM 739 C CA . ILE A 1 93 ? 13.405 -2.133 -13.272 1.00 90.31 93 ILE A CA 1
ATOM 740 C C . ILE A 1 93 ? 13.706 -1.156 -14.405 1.00 90.31 93 ILE A C 1
ATOM 742 O O . ILE A 1 93 ? 14.601 -1.414 -15.209 1.00 90.31 93 ILE A O 1
ATOM 746 N N . ASP A 1 94 ? 12.971 -0.052 -14.472 1.00 89.44 94 ASP A N 1
ATOM 747 C CA . ASP A 1 94 ? 13.207 0.983 -15.475 1.00 89.44 94 ASP A CA 1
ATOM 748 C C . ASP A 1 94 ? 14.365 1.888 -15.033 1.00 89.44 94 ASP A C 1
ATOM 750 O O . ASP A 1 94 ? 14.196 2.780 -14.206 1.00 89.44 94 ASP A O 1
ATOM 754 N N . SER A 1 95 ? 15.566 1.642 -15.556 1.00 86.25 95 SER A N 1
ATOM 755 C CA . SER A 1 95 ? 16.771 2.397 -15.190 1.00 86.25 95 SER A CA 1
ATOM 756 C C . SER A 1 95 ? 16.788 3.842 -15.702 1.00 86.25 95 SER A C 1
ATOM 758 O O . SER A 1 95 ? 17.591 4.628 -15.213 1.00 86.25 95 SER A O 1
ATOM 760 N N . PHE A 1 96 ? 15.931 4.205 -16.662 1.00 84.25 96 PHE A N 1
ATOM 761 C CA . PHE A 1 96 ? 15.902 5.551 -17.248 1.00 84.25 96 PHE A CA 1
ATOM 762 C C . PHE A 1 96 ? 15.029 6.531 -16.456 1.00 84.25 96 PHE A C 1
ATOM 764 O O . PHE A 1 96 ? 14.986 7.718 -16.775 1.00 84.25 96 PHE A O 1
ATOM 771 N N . LYS A 1 97 ? 14.298 6.045 -15.447 1.00 87.06 97 LYS A N 1
ATOM 772 C CA . LYS A 1 97 ? 13.389 6.855 -14.632 1.00 87.06 97 LYS A CA 1
ATOM 773 C C . LYS A 1 97 ? 14.056 7.346 -13.355 1.00 87.06 97 LYS A C 1
ATOM 775 O O . LYS A 1 97 ? 14.828 6.638 -12.714 1.00 87.06 97 LYS A O 1
ATOM 780 N N . GLU A 1 98 ? 13.667 8.544 -12.935 1.00 89.88 98 GLU A N 1
ATOM 781 C CA . GLU A 1 98 ? 14.081 9.119 -11.658 1.00 89.88 98 GLU A CA 1
ATOM 782 C C . GLU A 1 98 ? 13.288 8.502 -10.499 1.00 89.88 98 GLU A C 1
ATOM 784 O O . GLU A 1 98 ? 12.251 9.015 -10.076 1.00 89.88 98 GLU A O 1
ATOM 789 N N . HIS A 1 99 ? 13.776 7.375 -9.975 1.00 91.88 99 HIS A N 1
ATOM 790 C CA . HIS A 1 99 ? 13.123 6.662 -8.870 1.00 91.88 99 HIS A CA 1
ATOM 791 C C . HIS A 1 99 ? 13.020 7.505 -7.603 1.00 91.88 99 HIS A C 1
ATOM 793 O O . HIS A 1 99 ? 11.957 7.533 -6.993 1.00 91.88 99 HIS A O 1
ATOM 799 N N . ILE A 1 100 ? 14.096 8.205 -7.225 1.00 92.44 100 ILE A N 1
ATOM 800 C CA . ILE A 1 100 ? 14.147 8.986 -5.979 1.00 92.44 100 ILE A CA 1
ATOM 801 C C . ILE A 1 100 ? 13.080 10.080 -5.967 1.00 92.44 100 ILE A C 1
ATOM 803 O O . ILE A 1 100 ? 12.393 10.226 -4.966 1.00 92.44 100 ILE A 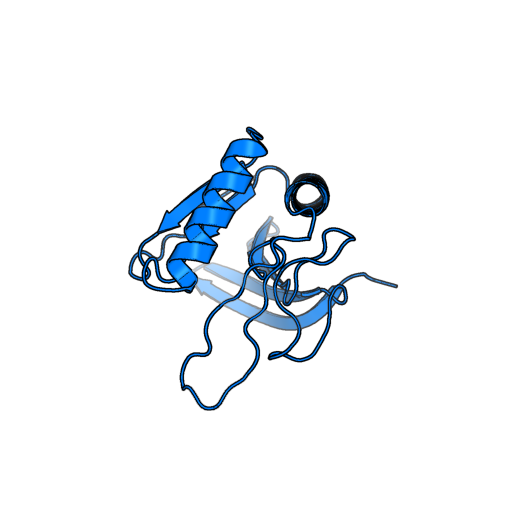O 1
ATOM 807 N N . LEU A 1 101 ? 12.874 10.797 -7.074 1.00 93.50 101 LEU A N 1
ATOM 808 C CA . LEU A 1 101 ? 11.892 11.881 -7.115 1.00 93.50 101 LEU A CA 1
ATOM 809 C C . LEU A 1 101 ? 10.463 11.377 -6.861 1.00 93.50 101 LEU A C 1
ATOM 811 O O . LEU A 1 101 ? 9.731 11.954 -6.059 1.00 93.50 101 LEU A O 1
ATOM 815 N N . ALA A 1 102 ? 10.062 10.289 -7.523 1.00 93.06 102 ALA A N 1
ATOM 816 C CA . ALA A 1 102 ? 8.738 9.704 -7.320 1.00 93.06 102 ALA A CA 1
ATOM 817 C C . ALA A 1 102 ? 8.596 9.084 -5.920 1.00 93.06 102 ALA A C 1
ATOM 819 O O . ALA A 1 102 ? 7.559 9.239 -5.277 1.00 93.06 102 ALA A O 1
ATOM 820 N N . LEU A 1 103 ? 9.651 8.423 -5.435 1.00 91.88 103 LEU A N 1
ATOM 821 C CA . LEU A 1 103 ? 9.732 7.845 -4.094 1.00 91.88 103 LEU A CA 1
ATOM 822 C C . LEU A 1 103 ? 9.554 8.913 -3.004 1.00 91.88 103 LEU A C 1
ATOM 824 O O . LEU A 1 103 ? 8.800 8.697 -2.059 1.00 91.88 103 LEU A O 1
ATOM 828 N N . THR A 1 104 ? 10.209 10.066 -3.160 1.00 93.19 104 THR A N 1
ATOM 829 C CA . THR A 1 104 ? 10.087 11.212 -2.253 1.00 93.19 104 THR A CA 1
ATOM 830 C C . THR A 1 104 ? 8.644 11.690 -2.185 1.00 93.19 104 THR A C 1
ATOM 832 O O . THR A 1 104 ? 8.070 11.693 -1.100 1.00 93.19 104 THR A O 1
ATOM 835 N N . LYS A 1 105 ? 8.014 11.973 -3.337 1.00 94.69 105 LYS A N 1
ATOM 836 C CA . LYS A 1 105 ? 6.597 12.382 -3.388 1.00 94.69 105 LYS A CA 1
ATOM 837 C C . LYS A 1 105 ? 5.683 11.369 -2.699 1.00 94.69 105 LYS A C 1
ATOM 839 O O . LYS A 1 105 ? 4.786 11.747 -1.951 1.00 94.69 105 LYS A O 1
ATOM 844 N N . HIS A 1 106 ? 5.926 10.078 -2.935 1.00 93.69 106 HIS A N 1
ATOM 845 C CA . HIS A 1 106 ? 5.150 9.008 -2.318 1.00 93.69 106 HIS A CA 1
ATOM 846 C C . HIS A 1 106 ? 5.235 9.043 -0.794 1.00 93.69 106 HIS A C 1
ATOM 848 O O . HIS A 1 106 ? 4.204 9.031 -0.125 1.00 93.69 106 HIS A O 1
ATOM 854 N N . PHE A 1 107 ? 6.446 9.074 -0.233 1.00 92.94 107 PHE A N 1
ATOM 855 C CA . PHE A 1 107 ? 6.609 9.018 1.217 1.00 92.94 107 PHE A CA 1
ATOM 856 C C . PHE A 1 107 ? 6.274 10.324 1.920 1.00 92.94 107 PHE A C 1
ATOM 858 O O . PHE A 1 107 ? 5.793 10.264 3.045 1.00 92.94 107 PHE A O 1
ATOM 865 N N . GLU A 1 108 ? 6.427 11.473 1.267 1.00 93.00 108 GLU A N 1
ATOM 866 C CA . GLU A 1 108 ? 5.890 12.739 1.772 1.00 93.00 108 GLU A CA 1
ATOM 867 C C . GLU A 1 108 ? 4.366 12.665 1.922 1.00 93.00 108 GLU A C 1
ATOM 869 O O . GLU A 1 108 ? 3.839 13.000 2.982 1.00 93.00 108 GLU A O 1
ATOM 874 N N . GLU A 1 109 ? 3.654 12.137 0.917 1.00 91.44 109 GLU A N 1
ATOM 875 C CA . GLU A 1 109 ? 2.206 11.922 1.009 1.00 91.44 109 GLU A CA 1
ATOM 876 C C . GLU A 1 109 ? 1.850 10.901 2.105 1.00 91.44 109 GLU A C 1
ATOM 878 O O . GLU A 1 109 ? 0.934 11.141 2.893 1.00 91.44 109 GLU A O 1
ATOM 883 N N . GLN A 1 110 ? 2.568 9.772 2.189 1.00 91.06 110 GLN A N 1
ATOM 884 C CA . GLN A 1 110 ? 2.307 8.757 3.218 1.00 91.06 110 GLN A CA 1
ATOM 885 C C . GLN A 1 110 ? 2.541 9.299 4.632 1.00 91.06 110 GLN A C 1
ATOM 887 O O . GLN A 1 110 ? 1.713 9.074 5.511 1.00 91.06 110 GLN A O 1
ATOM 892 N N . VAL A 1 111 ? 3.634 10.028 4.857 1.00 90.06 111 VAL A N 1
ATOM 893 C CA . VAL A 1 111 ? 3.946 10.615 6.165 1.00 90.06 111 VAL A CA 1
ATOM 894 C C . VAL A 1 111 ? 2.933 11.694 6.530 1.00 90.06 111 VAL A C 1
ATOM 896 O O . VAL A 1 111 ? 2.496 11.750 7.677 1.00 90.06 111 VAL A O 1
ATOM 899 N N . LEU A 1 112 ? 2.497 12.505 5.565 1.00 90.56 112 LEU A N 1
ATOM 900 C CA . LEU A 1 112 ? 1.465 13.512 5.795 1.00 90.56 112 LEU A CA 1
ATOM 901 C C . LEU A 1 112 ? 0.120 12.884 6.197 1.00 90.56 112 LEU A C 1
ATOM 903 O O . LEU A 1 112 ? -0.578 13.430 7.047 1.00 90.56 112 LEU A O 1
ATOM 907 N N . GLN A 1 113 ? -0.253 11.752 5.590 1.00 88.56 113 GLN A N 1
ATOM 908 C CA . GLN A 1 113 ? -1.540 11.092 5.844 1.00 88.56 113 GLN A CA 1
ATOM 909 C C . GLN A 1 113 ? -1.537 10.187 7.082 1.00 88.56 113 GLN A C 1
ATOM 911 O O . GLN A 1 113 ? -2.554 10.098 7.766 1.00 88.56 113 GLN A O 1
ATOM 916 N N . TYR A 1 114 ? -0.430 9.494 7.353 1.00 88.69 114 TYR A N 1
ATOM 917 C CA . TYR A 1 114 ? -0.376 8.399 8.329 1.00 88.69 114 TYR A CA 1
ATOM 918 C C . TYR A 1 114 ? 0.731 8.550 9.380 1.00 88.69 114 TYR A C 1
ATOM 920 O O . TYR A 1 114 ? 0.831 7.720 10.280 1.00 88.69 114 TYR A O 1
ATOM 928 N N . GLY A 1 115 ? 1.585 9.570 9.279 1.00 90.12 115 GLY A N 1
ATOM 929 C CA . GLY A 1 115 ? 2.711 9.770 10.188 1.00 90.12 115 GLY A CA 1
ATOM 930 C C . GLY A 1 115 ? 3.861 8.790 9.942 1.00 90.12 115 GLY A C 1
ATOM 931 O O . GLY A 1 115 ? 4.190 8.458 8.804 1.00 90.12 115 GLY A O 1
ATOM 932 N N . GLN A 1 116 ? 4.504 8.327 11.014 1.00 90.38 116 GLN A N 1
ATOM 933 C CA . GLN A 1 116 ? 5.652 7.420 10.927 1.00 90.38 116 GLN A CA 1
ATOM 934 C C . GLN A 1 116 ? 5.284 6.105 10.222 1.00 90.38 116 GLN A C 1
ATOM 936 O O . GLN A 1 116 ? 4.292 5.467 10.563 1.00 90.38 116 GLN A O 1
ATOM 941 N N . GLN A 1 117 ? 6.104 5.679 9.257 1.00 85.19 117 GLN A N 1
ATOM 942 C CA . GLN A 1 117 ? 5.835 4.494 8.445 1.00 85.19 117 GLN A CA 1
ATOM 943 C C . GLN A 1 117 ? 6.793 3.347 8.770 1.00 85.19 117 GLN A C 1
ATOM 945 O O . GLN A 1 117 ? 8.019 3.500 8.787 1.00 85.19 117 GLN A O 1
ATOM 950 N N . VAL A 1 118 ? 6.221 2.154 8.925 1.00 91.00 118 VAL A N 1
ATOM 951 C CA . VAL A 1 118 ? 6.964 0.892 8.968 1.00 91.00 118 VAL A CA 1
ATOM 952 C C . VAL A 1 118 ? 6.711 0.140 7.668 1.00 91.00 118 VAL A C 1
ATOM 954 O O . VAL A 1 118 ? 5.591 -0.257 7.360 1.00 91.00 118 VAL A O 1
ATOM 957 N N . LEU A 1 119 ? 7.771 -0.049 6.891 1.00 89.12 119 LEU A N 1
ATOM 958 C CA . LEU A 1 119 ? 7.725 -0.643 5.563 1.00 89.12 119 LEU A CA 1
ATOM 959 C C . LEU A 1 119 ? 8.110 -2.118 5.671 1.00 89.12 119 LEU A C 1
ATOM 961 O O . LEU A 1 119 ? 9.229 -2.450 6.061 1.00 89.12 119 LEU A O 1
ATOM 965 N N . LEU A 1 120 ? 7.188 -3.006 5.307 1.00 89.50 120 LEU A N 1
ATOM 966 C CA . LEU A 1 120 ? 7.409 -4.451 5.316 1.00 89.50 120 LEU A CA 1
ATOM 967 C C . LEU A 1 120 ? 7.539 -4.962 3.882 1.00 89.50 120 LEU A C 1
ATOM 969 O O . LEU A 1 120 ? 6.580 -4.934 3.110 1.00 89.50 120 LEU A O 1
ATOM 973 N N . ASN A 1 121 ? 8.726 -5.452 3.525 1.00 85.62 121 ASN A N 1
ATOM 974 C CA . ASN A 1 121 ? 8.968 -6.078 2.231 1.00 85.62 121 ASN A CA 1
ATOM 975 C C . ASN A 1 121 ? 9.086 -7.600 2.385 1.00 85.62 121 ASN A C 1
ATOM 977 O O . ASN A 1 121 ? 10.024 -8.094 3.010 1.00 85.62 121 ASN A O 1
ATOM 981 N N . LEU A 1 122 ? 8.136 -8.321 1.781 1.00 83.38 122 LEU A N 1
ATOM 982 C CA . LEU A 1 122 ? 8.036 -9.788 1.801 1.00 83.38 122 LEU A CA 1
ATOM 983 C C . LEU A 1 122 ? 8.383 -10.429 0.447 1.00 83.38 122 LEU A C 1
ATOM 985 O O . LEU A 1 122 ? 8.082 -11.596 0.219 1.00 83.38 122 LEU A O 1
ATOM 989 N N . VAL A 1 123 ? 8.951 -9.668 -0.490 1.00 80.69 123 VAL A N 1
ATOM 990 C CA . VAL A 1 123 ? 9.325 -10.196 -1.806 1.00 80.69 123 VAL A CA 1
ATOM 991 C C . VAL A 1 123 ? 10.420 -11.261 -1.676 1.00 80.69 123 VAL A C 1
ATOM 993 O O . VAL A 1 123 ? 11.293 -11.167 -0.812 1.00 80.69 123 VAL A O 1
ATOM 996 N N . ASP A 1 124 ? 10.374 -12.277 -2.546 1.00 80.62 124 ASP A N 1
ATOM 997 C CA . ASP A 1 124 ? 11.400 -13.317 -2.600 1.00 80.62 124 ASP A CA 1
ATOM 998 C C . ASP A 1 124 ? 12.776 -12.675 -2.808 1.00 80.62 124 ASP A C 1
ATOM 1000 O O . ASP A 1 124 ? 13.002 -11.929 -3.760 1.00 80.62 124 ASP A O 1
ATOM 1004 N N . GLN A 1 125 ? 13.710 -12.968 -1.906 1.00 79.69 125 GLN A N 1
ATOM 1005 C CA . GLN A 1 125 ? 15.055 -12.401 -1.957 1.00 79.69 125 GLN A CA 1
ATOM 1006 C C . GLN A 1 125 ? 15.926 -13.054 -3.041 1.00 79.69 125 GLN A C 1
ATOM 1008 O O . GLN A 1 125 ? 17.064 -12.638 -3.255 1.00 79.69 125 GLN A O 1
ATOM 1013 N N . LYS A 1 126 ? 15.407 -14.058 -3.759 1.00 79.75 126 LYS A N 1
ATOM 1014 C CA . LYS A 1 126 ? 16.093 -14.731 -4.864 1.00 79.75 126 LYS A CA 1
ATOM 1015 C C . LYS A 1 126 ? 15.650 -14.192 -6.233 1.00 79.75 126 LYS A C 1
ATOM 1017 O O . LYS A 1 126 ? 14.560 -13.654 -6.426 1.00 79.75 126 LYS A O 1
ATOM 1022 N N . GLY A 1 127 ? 16.511 -14.362 -7.235 1.00 85.06 127 GLY A N 1
ATOM 1023 C CA . GLY A 1 127 ? 16.184 -14.086 -8.639 1.00 85.06 127 GLY A CA 1
ATOM 1024 C C . GLY A 1 127 ? 15.951 -12.604 -8.975 1.00 85.06 127 GLY A C 1
ATOM 1025 O O . GLY A 1 127 ? 16.631 -11.709 -8.476 1.00 85.06 127 GLY A O 1
ATOM 1026 N N . SER A 1 128 ? 15.023 -12.328 -9.900 1.00 83.25 128 SER A N 1
ATOM 1027 C CA . SER A 1 128 ? 14.697 -10.952 -10.327 1.00 83.25 128 SER A CA 1
ATOM 1028 C C . SER A 1 128 ? 13.980 -10.136 -9.250 1.00 83.25 128 SER A C 1
ATOM 1030 O O . SER A 1 128 ? 14.118 -8.920 -9.210 1.00 83.25 128 SER A O 1
ATOM 1032 N N . GLU A 1 129 ? 13.232 -10.806 -8.378 1.00 82.38 129 GLU A N 1
ATOM 1033 C CA . GLU A 1 129 ? 12.532 -10.199 -7.245 1.00 82.38 129 GLU A CA 1
ATOM 1034 C C . GLU A 1 129 ? 13.508 -9.767 -6.143 1.00 82.38 129 GLU A C 1
ATOM 1036 O O . GLU A 1 129 ? 13.396 -8.655 -5.630 1.00 82.38 129 GLU A O 1
ATOM 1041 N N . GLY A 1 130 ? 14.554 -10.561 -5.895 1.00 86.06 130 GLY A N 1
ATOM 1042 C CA . GLY A 1 130 ? 15.651 -10.164 -5.014 1.00 86.06 130 GLY A CA 1
ATOM 1043 C C . GLY A 1 130 ? 16.343 -8.885 -5.483 1.00 86.06 130 GLY A C 1
ATOM 1044 O O . GLY A 1 130 ? 16.547 -7.970 -4.692 1.00 86.06 130 GLY A O 1
ATOM 1045 N N . ARG A 1 131 ? 16.615 -8.762 -6.791 1.00 89.88 131 ARG A N 1
ATOM 1046 C CA . ARG A 1 131 ? 17.182 -7.530 -7.376 1.00 89.88 131 ARG A CA 1
ATOM 1047 C C . ARG A 1 131 ? 16.280 -6.312 -7.158 1.00 89.88 131 ARG A C 1
ATOM 1049 O O . ARG A 1 131 ? 16.785 -5.242 -6.831 1.00 89.88 131 ARG A O 1
ATOM 1056 N N . LEU A 1 132 ? 14.962 -6.484 -7.290 1.00 88.56 132 LEU A N 1
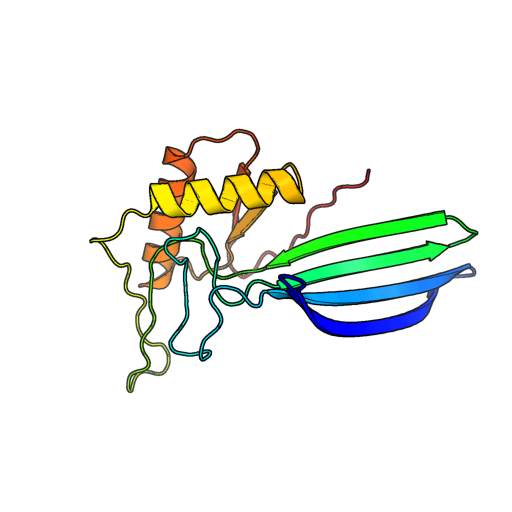ATOM 1057 C CA . LEU A 1 132 ? 13.973 -5.442 -6.994 1.00 88.56 132 LEU A CA 1
ATOM 1058 C C . LEU A 1 132 ? 14.026 -5.023 -5.520 1.00 88.56 132 LEU A C 1
ATOM 1060 O O . LEU A 1 132 ? 14.096 -3.833 -5.221 1.00 88.56 132 LEU A O 1
ATOM 1064 N N . ALA A 1 133 ? 14.032 -5.996 -4.607 1.00 88.25 133 ALA A N 1
ATOM 1065 C CA . ALA A 1 133 ? 14.094 -5.756 -3.170 1.00 88.25 133 ALA A CA 1
ATOM 1066 C C . ALA A 1 133 ? 15.398 -5.055 -2.754 1.00 88.25 133 ALA A C 1
ATOM 1068 O O . ALA A 1 133 ? 15.358 -4.102 -1.976 1.00 88.25 133 ALA A O 1
ATOM 1069 N N . SER A 1 134 ? 16.540 -5.485 -3.298 1.00 91.00 134 SER A N 1
ATOM 1070 C CA . SER A 1 134 ? 17.842 -4.852 -3.067 1.00 91.00 134 SER A CA 1
ATOM 1071 C C . SER A 1 134 ? 17.865 -3.413 -3.571 1.00 91.00 134 SER A C 1
ATOM 1073 O O . SER A 1 134 ? 18.277 -2.526 -2.832 1.00 91.00 134 SER A O 1
ATOM 1075 N N . HIS A 1 135 ? 17.377 -3.166 -4.791 1.00 91.50 135 HIS A N 1
ATOM 1076 C CA . HIS A 1 135 ? 17.341 -1.819 -5.355 1.00 91.50 135 HIS A CA 1
ATOM 1077 C C . HIS A 1 135 ? 16.449 -0.885 -4.533 1.00 91.50 135 HIS A C 1
ATOM 1079 O O . HIS A 1 135 ? 16.859 0.217 -4.180 1.00 91.50 135 HIS A O 1
ATOM 1085 N N . TYR A 1 136 ? 15.261 -1.356 -4.147 1.00 90.88 136 TYR A N 1
ATOM 1086 C CA . TYR A 1 136 ? 14.364 -0.606 -3.277 1.00 90.88 136 TYR A CA 1
ATOM 1087 C C . TYR A 1 136 ? 15.000 -0.286 -1.916 1.00 90.88 136 TYR A C 1
ATOM 1089 O O . TYR A 1 136 ? 14.919 0.849 -1.451 1.00 90.88 136 TYR A O 1
ATOM 1097 N N . LYS A 1 137 ? 15.698 -1.253 -1.305 1.00 91.19 137 LYS A N 1
ATOM 1098 C CA . LYS A 1 137 ? 16.432 -1.037 -0.052 1.00 91.19 137 LYS A CA 1
ATOM 1099 C C . LYS A 1 137 ? 17.486 0.062 -0.197 1.00 91.19 137 LYS A C 1
ATOM 1101 O O . LYS A 1 137 ? 17.543 0.941 0.656 1.00 91.19 137 LYS A O 1
ATOM 1106 N N . THR A 1 138 ? 18.278 0.035 -1.269 1.00 92.81 138 THR A N 1
ATOM 1107 C CA . THR A 1 138 ? 19.274 1.079 -1.544 1.00 92.81 138 THR A CA 1
ATOM 1108 C C . THR A 1 138 ? 18.617 2.450 -1.689 1.00 92.81 138 THR A C 1
ATOM 1110 O O . THR A 1 138 ? 19.080 3.402 -1.075 1.00 92.81 138 THR A O 1
ATOM 1113 N N . LEU A 1 139 ? 17.504 2.551 -2.420 1.00 91.25 139 LEU A N 1
ATOM 1114 C CA . LEU A 1 139 ? 16.794 3.820 -2.604 1.00 91.25 139 LEU A CA 1
ATOM 1115 C C . LEU A 1 139 ? 16.250 4.392 -1.287 1.00 91.25 139 LEU A C 1
ATOM 1117 O O . LEU A 1 139 ? 16.379 5.588 -1.048 1.00 91.25 139 LEU A O 1
ATOM 1121 N N . ILE A 1 140 ? 15.692 3.551 -0.410 1.00 89.88 140 ILE A N 1
ATOM 1122 C CA . ILE A 1 140 ? 15.231 3.980 0.922 1.00 89.88 140 ILE A CA 1
ATOM 1123 C C . ILE A 1 140 ? 16.403 4.455 1.788 1.00 89.88 140 ILE A C 1
ATOM 1125 O O . ILE A 1 140 ? 16.280 5.459 2.485 1.00 89.88 140 ILE A O 1
ATOM 1129 N N . GLN A 1 141 ? 17.548 3.772 1.718 1.00 90.75 141 GLN A N 1
ATOM 1130 C CA . GLN A 1 141 ? 18.763 4.200 2.416 1.00 90.75 141 GLN A CA 1
ATOM 1131 C C . GLN A 1 141 ? 19.285 5.542 1.890 1.00 90.75 141 GLN A C 1
ATOM 1133 O O . GLN A 1 141 ? 19.725 6.366 2.680 1.00 90.75 141 GLN A O 1
ATOM 1138 N N . THR A 1 142 ? 19.208 5.783 0.579 1.00 91.50 142 THR A N 1
ATOM 1139 C CA . THR A 1 142 ? 19.576 7.071 -0.026 1.00 91.50 142 THR A CA 1
ATOM 1140 C C . THR A 1 142 ? 18.606 8.188 0.353 1.00 91.50 142 THR A C 1
ATOM 1142 O O . THR A 1 142 ? 19.046 9.306 0.592 1.00 91.50 142 THR A O 1
ATOM 1145 N N . TYR A 1 143 ? 17.303 7.899 0.422 1.00 89.44 143 TYR A N 1
ATOM 1146 C CA . TYR A 1 143 ? 16.286 8.872 0.831 1.00 89.44 143 TYR A CA 1
ATOM 1147 C C . TYR A 1 143 ? 16.467 9.335 2.288 1.00 89.44 143 TYR A C 1
ATOM 1149 O O . TYR A 1 143 ? 16.163 10.482 2.593 1.00 89.44 143 TYR A O 1
ATOM 1157 N N . ASN A 1 144 ? 17.005 8.466 3.155 1.00 88.06 144 ASN A N 1
ATOM 1158 C CA . ASN A 1 144 ? 17.464 8.774 4.515 1.00 88.06 144 ASN A CA 1
ATOM 1159 C C . ASN A 1 144 ? 16.482 9.635 5.337 1.00 88.06 144 ASN A C 1
ATOM 1161 O O . ASN A 1 144 ? 16.782 10.771 5.702 1.00 88.06 144 ASN A O 1
ATOM 1165 N N . ASN A 1 145 ? 15.300 9.083 5.617 1.00 86.69 145 ASN A N 1
ATOM 1166 C CA . ASN A 1 145 ? 14.265 9.744 6.408 1.00 86.69 145 ASN A CA 1
ATOM 1167 C C . ASN A 1 145 ? 13.990 8.959 7.698 1.00 86.69 145 ASN A C 1
ATOM 1169 O O . ASN A 1 145 ? 13.595 7.793 7.641 1.00 86.69 145 ASN A O 1
ATOM 1173 N N . ASP A 1 146 ? 14.147 9.617 8.849 1.00 87.06 146 ASP A N 1
ATOM 1174 C CA . ASP A 1 146 ? 13.994 9.022 10.186 1.00 87.06 146 ASP A CA 1
ATOM 1175 C C . ASP A 1 146 ? 12.574 8.501 10.476 1.00 87.06 146 ASP A C 1
ATOM 1177 O O . ASP A 1 146 ? 12.371 7.641 11.340 1.00 87.06 146 ASP A O 1
ATOM 1181 N N . LEU A 1 147 ? 11.578 8.994 9.733 1.00 84.69 147 LEU A N 1
ATOM 1182 C CA . LEU A 1 147 ? 10.180 8.582 9.848 1.00 84.69 147 LEU A CA 1
ATOM 1183 C C . LEU A 1 147 ? 9.882 7.272 9.110 1.00 84.69 147 LEU A C 1
ATOM 1185 O O . LEU A 1 147 ? 8.772 6.753 9.229 1.00 84.69 147 LEU A O 1
ATOM 1189 N N . LEU A 1 148 ? 10.846 6.723 8.365 1.00 84.62 148 LEU A N 1
ATOM 1190 C CA . LEU A 1 148 ? 10.693 5.473 7.628 1.00 84.62 148 LEU A CA 1
ATOM 1191 C C . LEU A 1 148 ? 11.583 4.379 8.218 1.00 84.62 148 LEU A C 1
ATOM 1193 O O . LEU A 1 148 ? 12.796 4.532 8.346 1.00 84.62 148 LEU A O 1
ATOM 1197 N N . ARG A 1 149 ? 10.998 3.213 8.507 1.00 86.69 149 ARG A N 1
ATOM 1198 C CA . ARG A 1 149 ? 11.753 2.014 8.908 1.00 86.69 149 ARG A CA 1
ATOM 1199 C C . ARG A 1 149 ? 11.431 0.846 7.988 1.00 86.69 149 ARG A C 1
ATOM 1201 O O . ARG A 1 149 ? 10.306 0.357 7.992 1.00 86.69 149 ARG A O 1
ATOM 1208 N N . LEU A 1 150 ? 12.414 0.393 7.208 1.00 82.81 150 LEU A N 1
ATOM 1209 C CA . LEU A 1 150 ? 12.268 -0.733 6.280 1.00 82.81 150 LEU A CA 1
ATOM 1210 C C . LEU A 1 150 ? 12.757 -2.048 6.895 1.00 82.81 150 LEU A C 1
ATOM 1212 O O . LEU A 1 150 ? 13.925 -2.171 7.262 1.00 82.81 150 LEU A O 1
ATOM 1216 N N . TYR A 1 151 ? 11.890 -3.059 6.888 1.00 83.06 151 TYR A N 1
ATOM 1217 C CA . TYR A 1 151 ? 12.213 -4.436 7.248 1.00 83.06 151 TYR A CA 1
ATOM 1218 C C . TYR A 1 151 ? 12.005 -5.362 6.044 1.00 83.06 151 TYR A C 1
ATOM 1220 O O . TYR A 1 151 ? 10.911 -5.456 5.484 1.00 83.06 151 TYR A O 1
ATOM 1228 N N . CYS A 1 152 ? 13.065 -6.073 5.653 1.00 75.69 152 CYS A N 1
ATOM 1229 C CA . CYS A 1 152 ? 12.995 -7.151 4.668 1.00 75.69 152 CYS A CA 1
ATOM 1230 C C . CYS A 1 152 ? 12.920 -8.480 5.416 1.00 75.69 152 CYS A C 1
ATOM 1232 O O . CYS A 1 152 ? 13.933 -8.946 5.940 1.00 75.69 152 CYS A O 1
ATOM 1234 N N . LEU A 1 153 ? 11.732 -9.077 5.476 1.00 71.62 153 LEU A N 1
ATOM 1235 C CA . LEU A 1 153 ? 11.528 -10.342 6.174 1.00 71.62 153 LEU A CA 1
ATOM 1236 C C . LEU A 1 153 ? 11.605 -11.506 5.178 1.00 71.62 153 LEU A C 1
ATOM 1238 O O . LEU A 1 153 ? 11.149 -11.372 4.038 1.00 71.62 153 LEU A O 1
ATOM 1242 N N . PRO A 1 154 ? 12.173 -12.661 5.567 1.00 57.19 154 PRO A N 1
ATOM 1243 C CA . PRO A 1 154 ? 11.966 -13.876 4.796 1.00 57.19 154 PRO A CA 1
ATOM 1244 C C . PRO A 1 154 ? 10.459 -14.162 4.770 1.00 57.19 154 PRO A C 1
ATOM 1246 O O . PRO A 1 154 ? 9.787 -13.974 5.782 1.00 57.19 154 PRO A O 1
ATOM 1249 N N . MET A 1 155 ? 9.934 -14.645 3.639 1.00 48.91 155 MET A N 1
ATOM 1250 C CA . MET A 1 155 ? 8.507 -14.973 3.415 1.00 48.91 155 MET A CA 1
ATOM 1251 C C . MET A 1 155 ? 7.835 -15.809 4.531 1.00 48.91 155 MET A C 1
ATOM 1253 O O . MET A 1 155 ? 6.616 -15.934 4.543 1.00 48.91 155 MET A O 1
ATOM 1257 N N . ALA A 1 156 ? 8.610 -16.383 5.457 1.00 37.72 156 ALA A N 1
ATOM 1258 C CA . ALA A 1 156 ? 8.153 -17.170 6.596 1.00 37.72 156 ALA A CA 1
ATOM 1259 C C . ALA A 1 156 ? 7.836 -16.367 7.880 1.00 37.72 156 ALA A C 1
ATOM 1261 O O . ALA A 1 156 ? 7.296 -16.951 8.815 1.00 37.72 156 ALA A O 1
ATOM 1262 N N . ALA A 1 157 ? 8.151 -15.069 7.970 1.00 31.52 157 ALA A N 1
ATOM 1263 C CA . ALA A 1 157 ? 7.908 -14.281 9.183 1.00 31.52 157 ALA A CA 1
ATOM 1264 C C . ALA A 1 157 ? 6.725 -13.316 8.998 1.00 31.52 157 ALA A C 1
ATOM 1266 O O . ALA A 1 157 ? 6.859 -12.243 8.411 1.00 31.52 157 ALA A O 1
ATOM 1267 N N . LEU A 1 158 ? 5.558 -13.704 9.517 1.00 30.83 158 LEU A N 1
ATOM 1268 C CA . LEU A 1 158 ? 4.390 -12.837 9.653 1.00 30.83 158 LEU A CA 1
ATOM 1269 C C . LEU A 1 158 ? 4.435 -12.182 11.042 1.00 30.83 158 LEU A C 1
ATOM 1271 O O . LEU A 1 158 ? 4.086 -12.822 12.027 1.00 30.83 158 LEU A O 1
ATOM 1275 N N . TYR A 1 159 ? 4.857 -10.920 11.131 1.00 29.94 159 TYR A N 1
ATOM 1276 C CA . TYR A 1 159 ? 4.660 -10.110 12.336 1.00 29.94 159 TYR A CA 1
ATOM 1277 C C . TYR A 1 159 ? 4.172 -8.713 11.948 1.00 29.94 159 TYR A C 1
ATOM 1279 O O . TYR A 1 159 ? 4.819 -7.993 11.190 1.00 29.94 159 TYR A O 1
ATOM 1287 N N . ILE A 1 160 ? 2.991 -8.370 12.459 1.00 31.08 160 ILE A N 1
ATOM 1288 C CA . ILE A 1 160 ? 2.359 -7.051 12.390 1.00 31.08 160 ILE A CA 1
ATOM 1289 C C 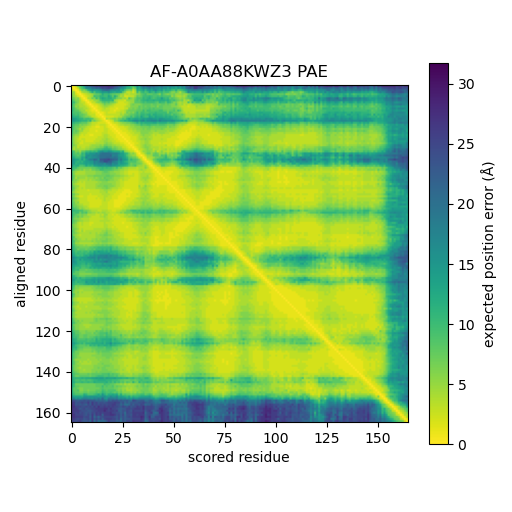. ILE A 1 160 ? 2.790 -6.301 13.650 1.00 31.08 160 ILE A C 1
ATOM 1291 O O . ILE A 1 160 ? 2.663 -6.855 14.741 1.00 31.08 160 ILE A O 1
ATOM 1295 N N . PHE A 1 161 ? 3.294 -5.071 13.515 1.00 30.14 161 PHE A N 1
ATOM 1296 C CA . PHE A 1 161 ? 3.556 -4.212 14.670 1.00 30.14 161 PHE A CA 1
ATOM 1297 C C . PHE A 1 161 ? 2.475 -3.145 14.842 1.00 30.14 161 PHE A C 1
ATOM 1299 O O . PHE A 1 161 ? 1.838 -2.693 13.892 1.00 30.14 161 PHE A O 1
ATOM 1306 N N . PHE A 1 162 ? 2.284 -2.833 16.113 1.00 27.91 162 PHE A N 1
ATOM 1307 C CA . PHE A 1 162 ? 1.212 -2.096 16.753 1.00 27.91 162 PHE A CA 1
ATOM 1308 C C . PHE A 1 162 ? 1.579 -0.608 16.832 1.00 27.91 162 PHE A C 1
ATOM 1310 O O . PHE A 1 162 ? 2.704 -0.291 17.214 1.00 27.91 162 PHE A O 1
ATOM 1317 N N . GLN A 1 163 ? 0.643 0.294 16.539 1.00 25.23 163 GLN A N 1
ATOM 1318 C CA . GLN A 1 163 ? 0.715 1.675 17.021 1.00 25.23 163 GLN A CA 1
ATOM 1319 C C . GLN A 1 163 ? -0.675 2.046 17.551 1.00 25.23 163 GLN A C 1
ATOM 1321 O O . GLN A 1 163 ? -1.604 2.264 16.778 1.00 25.23 163 GLN A O 1
ATOM 1326 N N . LEU A 1 164 ? -0.805 2.036 18.880 1.00 25.25 164 LEU A N 1
ATOM 1327 C CA . LEU A 1 164 ? -1.901 2.658 19.622 1.00 25.25 164 LEU A CA 1
ATOM 1328 C C . LEU A 1 164 ? -1.504 4.112 19.860 1.00 25.25 164 LEU A C 1
ATOM 1330 O O . LEU A 1 164 ? -0.522 4.332 20.568 1.00 25.25 164 LEU A O 1
ATOM 1334 N N . HIS A 1 165 ? -2.274 5.058 19.336 1.00 33.31 165 HIS A N 1
ATOM 1335 C CA . HIS A 1 165 ? -2.595 6.311 20.019 1.00 33.31 165 HIS A CA 1
ATOM 1336 C C . HIS A 1 165 ? -4.081 6.575 19.810 1.00 33.31 165 HIS A C 1
ATOM 1338 O O . HIS A 1 165 ? -4.522 6.496 18.642 1.00 33.31 165 HIS A O 1
#

InterPro domains:
  IPR002013 SAC domain [PF02383] (14-145)
  IPR002013 SAC domain [PS50275] (1-141)

Organism: Artemia franciscana (NCBI:txid6661)

Mean predicted aligned error: 7.54 Å

Foldseek 3Di:
DDQWAWDDKDWDFDDDDHFIKIKIKTKIWGPPQDDDPQFGAAFDLQLDGARKMKIKIWIGGPNDIDIDIDIDGHLHAAWHQHDDPDPGGAIDGDPVDDSLNSNVSNVVVVCVVPNQDEAEAAFACDDRRVVVVVVSVVSVVVNDDPSYHYDYDHNPDDDDDDDDD

Radius of gyration: 18.04 Å; Cα contacts (8 Å, |Δi|>4): 282; chains: 1; bounding box: 41×33×50 Å

Solvent-accessible surface area (backbone atoms only — not comparable to full-atom values): 9605 Å² total; per-residue (Å²): 132,76,68,54,43,84,73,48,78,50,77,44,81,45,71,60,94,92,47,72,30,43,38,33,40,41,32,34,32,49,60,52,55,67,63,56,89,62,76,42,49,14,33,43,89,81,20,40,28,9,76,28,33,41,38,36,40,35,43,38,46,94,92,42,76,49,75,47,79,48,78,47,56,36,66,61,36,48,35,46,48,58,84,58,99,49,98,74,48,63,54,45,71,51,83,90,56,70,42,66,65,22,36,49,47,29,50,53,52,47,36,73,75,68,43,71,42,78,43,79,42,59,64,55,75,58,73,49,47,16,53,50,54,53,51,52,51,51,51,53,61,71,66,64,50,93,54,56,47,81,44,79,42,63,82,85,65,88,77,87,86,85,82,90,130

Secondary structure (DSSP, 8-state):
--SEEEEEEEEEEEEETTEEEEEEEEEEEE-TT---TTT--SB-TTSPBTT-EEEEEEEEETTEEEEEEEEE-S-SSSEE----SSSSPPPEE-TTS-HHHHHHHHHHHHHHHHSSEEEEE-S-SSHHHHHHHHHHHHHHHHH--TTEEEEE--TT---PPP---